Protein AF-A0A2U8DZY8-F1 (afdb_monomer)

pLDDT: mean 73.3, std 14.45, range [39.75, 92.0]

Sequence (173 aa):
MIWPTMLDVWLYDSQGEYRTDGIFAVVTPMLRQIENLMMMGWLVGPFLLFMGIARLVVIYARSSVRFPVISTRPFMASTMAVGLLANAVVLVTAFPFFSIATGAVIRPMGWFAFVLIWSLSAFLIGGMSGLYAITAERPRALCSFALICTATPFPLAIALIILAAEINGFKLD

Radius of gyration: 18.66 Å; Cα contacts (8 Å, |Δi|>4): 179; chains: 1; bounding box: 52×38×41 Å

Foldseek 3Di:
DCQVVQCQVVQAPPVSHGDPPDPCVVCNVVSVVVSVVVVVCLVVQVVLLVLLVVLVCVVVVPVPDDPVQLVVQVLLVQLQVLLVVLQVVLVVLLVVLLVDAAAAEDACPVVLVVLVVSLVVLLVRNVVSLVVCCVPHPPNSSSSSSNSSSNNSNSSSVVSNVVSCVVRNYHYD

Organism: NCBI:txid1796921

Structure (mmCIF, N/CA/C/O backbone):
data_AF-A0A2U8DZY8-F1
#
_entry.id   AF-A0A2U8DZY8-F1
#
loop_
_atom_site.group_PDB
_atom_site.id
_atom_site.type_symbol
_atom_site.label_atom_id
_atom_site.label_alt_id
_atom_site.label_comp_id
_atom_site.label_asym_id
_atom_site.label_entity_id
_atom_site.label_seq_id
_atom_site.pdbx_PDB_ins_code
_atom_site.Cartn_x
_atom_site.Cartn_y
_atom_site.Cartn_z
_atom_site.occupancy
_atom_site.B_iso_or_equiv
_atom_site.auth_seq_id
_atom_site.auth_comp_id
_atom_site.auth_asym_id
_atom_site.auth_atom_id
_atom_site.pdbx_PDB_model_num
ATOM 1 N N . MET A 1 1 ? 20.169 -5.819 -1.315 1.00 39.84 1 MET A N 1
ATOM 2 C CA . MET A 1 1 ? 19.638 -4.463 -1.061 1.00 39.84 1 MET A CA 1
ATOM 3 C C . MET A 1 1 ? 19.160 -3.914 -2.400 1.00 39.84 1 MET A C 1
ATOM 5 O O . MET A 1 1 ? 19.996 -3.505 -3.181 1.00 39.84 1 MET A O 1
ATOM 9 N N . ILE A 1 2 ? 17.866 -4.036 -2.718 1.00 46.72 2 ILE A N 1
ATOM 10 C CA . ILE A 1 2 ? 17.294 -3.747 -4.062 1.00 46.72 2 ILE A CA 1
ATOM 11 C C . ILE A 1 2 ? 16.607 -2.362 -4.102 1.00 46.72 2 ILE A C 1
ATOM 13 O O . ILE A 1 2 ? 16.233 -1.854 -5.152 1.00 46.72 2 ILE A O 1
ATOM 17 N N . TRP A 1 3 ? 16.458 -1.725 -2.938 1.00 39.75 3 TRP A N 1
ATOM 18 C CA . TRP A 1 3 ? 15.710 -0.480 -2.786 1.00 39.75 3 TRP A CA 1
ATOM 19 C C . TRP A 1 3 ? 16.457 0.828 -3.098 1.00 39.75 3 TRP A C 1
ATOM 21 O O . TRP A 1 3 ? 15.832 1.676 -3.727 1.00 39.75 3 TRP A O 1
ATOM 31 N N . PRO A 1 4 ? 17.746 1.020 -2.738 1.00 44.38 4 PRO A N 1
ATOM 32 C CA . PRO A 1 4 ? 18.457 2.261 -3.084 1.00 44.38 4 PRO A CA 1
ATOM 33 C C . PRO A 1 4 ? 18.433 2.506 -4.603 1.00 44.38 4 PRO A C 1
ATOM 35 O O . PRO A 1 4 ? 18.116 3.587 -5.083 1.00 44.38 4 PRO A O 1
ATOM 38 N N . THR A 1 5 ? 18.565 1.423 -5.372 1.00 51.44 5 THR A N 1
ATOM 39 C CA . THR A 1 5 ? 18.602 1.452 -6.835 1.00 51.44 5 THR A CA 1
ATOM 40 C C . THR A 1 5 ? 17.321 1.940 -7.512 1.00 51.44 5 THR A C 1
ATOM 42 O O . THR A 1 5 ? 17.407 2.401 -8.639 1.00 51.44 5 THR A O 1
ATOM 45 N N . MET A 1 6 ? 16.139 1.860 -6.886 1.00 51.34 6 MET A N 1
ATOM 46 C CA . MET A 1 6 ? 14.896 2.278 -7.560 1.00 51.34 6 MET A CA 1
ATOM 47 C C . MET A 1 6 ? 14.626 3.778 -7.486 1.00 51.34 6 MET A C 1
ATOM 49 O O . MET A 1 6 ? 13.884 4.266 -8.327 1.00 51.34 6 MET A O 1
ATOM 53 N N . LEU A 1 7 ? 15.172 4.493 -6.497 1.00 52.81 7 LEU A N 1
ATOM 54 C CA . LEU A 1 7 ? 15.113 5.960 -6.419 1.00 52.81 7 LEU A CA 1
ATOM 55 C C . LEU A 1 7 ? 16.377 6.601 -6.987 1.00 52.81 7 LEU A C 1
ATOM 57 O O . LEU A 1 7 ? 16.302 7.717 -7.501 1.00 52.81 7 LEU A O 1
ATOM 61 N N . ASP A 1 8 ? 17.489 5.865 -7.008 1.00 57.19 8 ASP A N 1
ATOM 62 C CA . ASP A 1 8 ? 18.712 6.310 -7.661 1.00 57.19 8 ASP A CA 1
ATOM 63 C C . ASP A 1 8 ? 18.486 6.634 -9.146 1.00 57.19 8 ASP A C 1
ATOM 65 O O . ASP A 1 8 ? 18.959 7.664 -9.606 1.00 57.19 8 ASP A O 1
ATOM 69 N N . VAL A 1 9 ? 17.676 5.870 -9.890 1.00 58.25 9 VAL A N 1
ATOM 70 C CA . VAL A 1 9 ? 17.393 6.197 -11.309 1.00 58.25 9 VAL A CA 1
ATOM 71 C C . VAL A 1 9 ? 16.536 7.469 -11.482 1.00 58.25 9 VAL A C 1
ATOM 73 O O . VAL A 1 9 ? 16.457 8.064 -12.560 1.00 58.25 9 VAL A O 1
ATOM 76 N N . TRP A 1 10 ? 15.901 7.938 -10.406 1.00 53.12 10 TRP A N 1
ATOM 77 C CA . TRP A 1 10 ? 15.126 9.182 -10.395 1.00 53.12 10 TRP A CA 1
ATOM 78 C C . TRP A 1 10 ? 15.973 10.381 -9.988 1.00 53.12 10 TRP A C 1
ATOM 80 O O . TRP A 1 10 ? 15.739 11.487 -10.475 1.00 53.12 10 TRP A O 1
ATOM 90 N N . LEU A 1 11 ? 16.925 10.169 -9.078 1.00 59.16 11 LEU A N 1
ATOM 91 C CA . LEU A 1 11 ? 17.824 11.198 -8.567 1.00 59.16 11 LEU A CA 1
ATOM 92 C C . LEU A 1 11 ? 19.029 11.400 -9.484 1.00 59.16 11 LEU A C 1
ATOM 94 O O . LEU A 1 11 ? 19.485 12.534 -9.618 1.00 59.16 11 LEU A O 1
ATOM 98 N N . TYR A 1 12 ? 19.502 10.333 -10.123 1.00 61.84 12 TYR A N 1
ATOM 99 C CA . TYR A 1 12 ? 20.752 10.287 -10.861 1.00 61.84 12 TYR A CA 1
ATOM 100 C C . TYR A 1 12 ? 20.529 9.953 -12.341 1.00 61.84 12 TYR A C 1
ATOM 102 O O . TYR A 1 12 ? 19.639 9.187 -12.710 1.00 61.84 12 TYR A O 1
ATOM 110 N N . ASP A 1 13 ? 21.311 10.579 -13.214 1.00 63.88 13 ASP A N 1
ATOM 111 C CA . ASP A 1 13 ? 21.339 10.286 -14.641 1.00 63.88 13 ASP A CA 1
ATOM 112 C C . ASP A 1 13 ? 22.145 8.999 -14.929 1.00 63.88 13 ASP A C 1
ATOM 114 O O . ASP A 1 13 ? 22.692 8.354 -14.033 1.00 63.88 13 ASP A O 1
ATOM 118 N N . SER A 1 14 ? 22.258 8.626 -16.206 1.00 66.00 14 SER A N 1
ATOM 119 C CA . SER A 1 14 ? 23.058 7.470 -16.637 1.00 66.00 14 SER A CA 1
ATOM 120 C C . SER A 1 14 ? 24.559 7.552 -16.308 1.00 66.00 14 SER A C 1
ATOM 122 O O . SER A 1 14 ? 25.242 6.533 -16.383 1.00 66.00 14 SER A O 1
ATOM 124 N N . GLN A 1 15 ? 25.083 8.732 -15.977 1.00 69.81 15 GLN A N 1
ATOM 125 C CA . GLN A 1 15 ? 26.458 8.965 -15.529 1.00 69.81 15 GLN A CA 1
ATOM 126 C C . GLN A 1 15 ? 26.593 9.001 -13.998 1.00 69.81 15 GLN A C 1
ATOM 128 O O . GLN A 1 15 ? 27.706 9.116 -13.487 1.00 69.81 15 GLN A O 1
ATOM 133 N N . GLY A 1 16 ? 25.490 8.851 -13.259 1.00 64.38 16 GLY A N 1
ATOM 134 C CA . GLY A 1 16 ? 25.482 8.911 -11.801 1.00 64.38 16 GLY A CA 1
ATOM 135 C C . GLY A 1 16 ? 25.494 10.338 -11.248 1.00 64.38 16 GLY A C 1
ATOM 136 O O . GLY A 1 16 ? 25.772 10.518 -10.062 1.00 64.38 16 GLY A O 1
ATOM 137 N N . GLU A 1 17 ? 25.199 11.353 -12.068 1.00 67.06 17 GLU A N 1
ATOM 138 C CA . GLU A 1 17 ? 25.079 12.743 -11.618 1.00 67.06 17 GLU A CA 1
ATOM 139 C C . GLU A 1 17 ? 23.631 13.123 -11.309 1.00 67.06 17 GLU A C 1
ATOM 141 O O . GLU A 1 17 ? 22.697 12.588 -11.897 1.00 67.06 17 GLU A O 1
ATOM 146 N N . TYR A 1 18 ? 23.420 14.067 -10.387 1.00 62.31 18 TYR A N 1
ATOM 147 C CA . TYR A 1 18 ? 22.069 14.487 -10.013 1.00 62.31 18 TYR A CA 1
ATOM 148 C C . TYR A 1 18 ? 21.327 15.135 -11.188 1.00 62.31 18 TYR A C 1
ATOM 150 O O . TYR A 1 18 ? 21.792 16.124 -11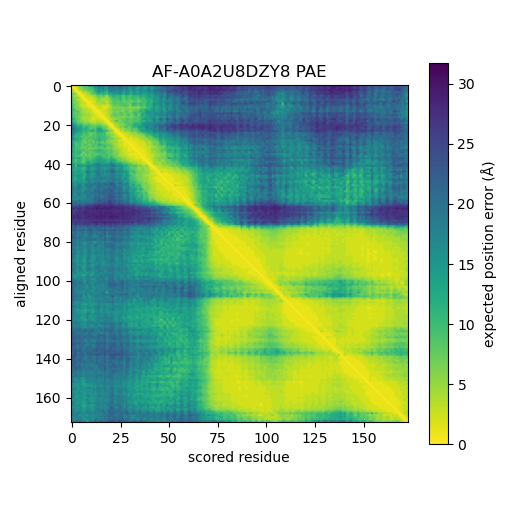.756 1.00 62.31 18 TYR A O 1
ATOM 158 N N . ARG A 1 19 ? 20.119 14.647 -11.493 1.00 59.81 19 ARG A N 1
ATOM 159 C CA . ARG A 1 19 ? 19.268 15.250 -12.529 1.00 59.81 19 ARG A CA 1
ATOM 160 C C . ARG A 1 19 ? 18.800 16.632 -12.077 1.00 59.81 19 ARG A C 1
ATOM 162 O O . ARG A 1 19 ? 18.069 16.769 -11.094 1.00 59.81 19 ARG A O 1
ATOM 169 N N . THR A 1 20 ? 19.219 17.662 -12.809 1.00 61.38 20 THR A N 1
ATOM 170 C CA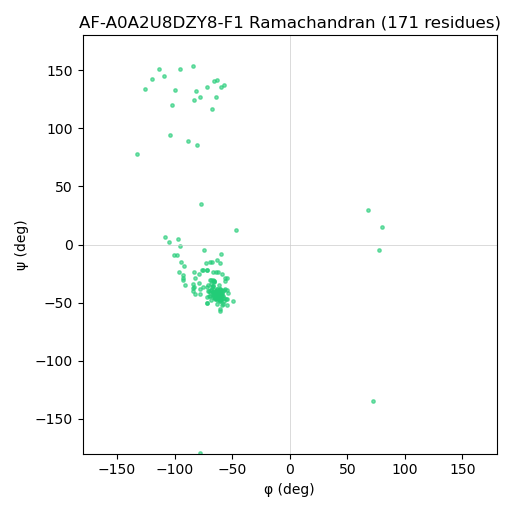 . THR A 1 20 ? 18.831 19.066 -12.572 1.00 61.38 20 THR A CA 1
ATOM 171 C C . THR A 1 20 ? 17.808 19.576 -13.591 1.00 61.38 20 THR A C 1
ATOM 173 O O . THR A 1 20 ? 17.361 20.720 -13.517 1.00 61.38 20 THR A O 1
ATOM 176 N N . ASP A 1 21 ? 17.380 18.714 -14.510 1.00 55.50 21 ASP A N 1
ATOM 177 C CA . ASP A 1 21 ? 16.554 19.079 -15.653 1.00 55.50 21 ASP A CA 1
ATOM 178 C C . ASP A 1 21 ? 15.071 19.265 -15.257 1.00 55.50 21 ASP A C 1
ATOM 180 O O . ASP A 1 21 ? 14.423 18.376 -14.697 1.00 55.50 21 ASP A O 1
ATOM 184 N N . GLY A 1 22 ? 14.484 20.415 -15.607 1.00 62.16 22 GLY A N 1
ATOM 185 C CA . GLY A 1 22 ? 13.040 20.668 -15.507 1.00 62.16 22 GLY A CA 1
ATOM 186 C C . GLY A 1 22 ? 12.504 20.842 -14.077 1.00 62.16 22 GLY A C 1
ATOM 187 O O . GLY A 1 22 ? 13.060 21.583 -13.272 1.00 62.16 22 GLY A O 1
ATOM 188 N N . ILE A 1 23 ? 11.379 20.186 -13.760 1.00 53.62 23 ILE A N 1
ATOM 189 C CA . ILE A 1 23 ? 10.680 20.291 -12.457 1.00 53.62 23 ILE A CA 1
ATOM 190 C C . ILE A 1 23 ? 11.513 19.668 -11.310 1.00 53.62 23 ILE A C 1
ATOM 192 O O . ILE A 1 23 ? 11.260 19.924 -10.131 1.00 53.62 23 ILE A O 1
ATOM 196 N N . PHE A 1 24 ? 12.544 18.882 -11.637 1.00 54.91 24 PHE A N 1
ATOM 197 C CA . PHE A 1 24 ? 13.308 18.103 -10.668 1.00 54.91 24 PHE A CA 1
ATOM 198 C C . PHE A 1 24 ? 14.165 18.947 -9.724 1.00 54.91 24 PHE A C 1
ATOM 200 O O . PHE A 1 24 ? 14.241 18.592 -8.558 1.00 54.91 24 PHE A O 1
ATOM 207 N N . ALA A 1 25 ? 14.676 20.119 -10.113 1.00 56.06 25 ALA A N 1
ATOM 208 C CA . ALA A 1 25 ? 15.467 20.962 -9.202 1.00 56.06 25 ALA A CA 1
ATOM 209 C C . ALA A 1 25 ? 14.745 21.306 -7.875 1.00 56.06 25 ALA A C 1
ATOM 211 O O . ALA A 1 25 ? 15.388 21.469 -6.838 1.00 56.06 25 ALA A O 1
ATOM 212 N N . VAL A 1 26 ? 13.407 21.367 -7.887 1.00 57.72 26 VAL A N 1
ATOM 213 C CA . VAL A 1 26 ? 12.573 21.627 -6.697 1.00 57.72 26 VAL A CA 1
ATOM 214 C C . VAL A 1 26 ? 12.117 20.328 -6.015 1.00 57.72 26 VAL A C 1
ATOM 216 O O . VAL A 1 26 ? 11.919 20.296 -4.802 1.00 57.72 26 VAL A O 1
ATOM 219 N N . VAL A 1 27 ? 11.966 19.241 -6.776 1.00 55.94 27 VAL A N 1
ATOM 220 C CA . VAL A 1 27 ? 11.367 17.975 -6.319 1.00 55.94 27 VAL A CA 1
ATOM 221 C C . VAL A 1 27 ? 12.410 16.981 -5.789 1.00 55.94 27 VAL A C 1
ATOM 223 O O . VAL A 1 27 ? 12.097 16.202 -4.892 1.00 55.94 27 VAL A O 1
ATOM 226 N N . THR A 1 28 ? 13.663 17.051 -6.246 1.00 59.03 28 THR A N 1
ATOM 227 C CA . THR A 1 28 ? 14.798 16.226 -5.788 1.00 59.03 28 THR A CA 1
ATOM 228 C C . THR A 1 28 ? 14.956 16.180 -4.258 1.00 59.03 28 THR A C 1
ATOM 230 O O . THR A 1 28 ? 15.038 15.075 -3.714 1.00 59.03 28 THR A O 1
ATOM 233 N N . PRO A 1 29 ? 14.941 17.303 -3.502 1.00 60.59 29 PRO A N 1
ATOM 234 C CA . PRO A 1 29 ? 15.031 17.237 -2.040 1.00 60.59 29 PRO A CA 1
ATOM 235 C C . PRO A 1 29 ? 13.811 16.560 -1.392 1.00 60.59 29 PRO A 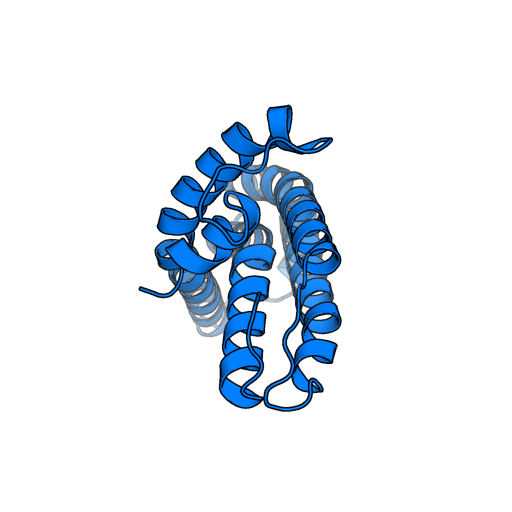C 1
ATOM 237 O O . PRO A 1 29 ? 13.962 15.865 -0.388 1.00 60.59 29 PRO A O 1
ATOM 240 N N . MET A 1 30 ? 12.617 16.707 -1.977 1.00 61.19 30 MET A N 1
ATOM 241 C CA . MET A 1 30 ? 11.396 16.034 -1.519 1.00 61.19 30 MET A CA 1
ATOM 242 C C . MET A 1 30 ? 11.450 14.524 -1.781 1.00 61.19 30 MET A C 1
ATOM 244 O O . MET A 1 30 ? 11.145 13.736 -0.889 1.00 61.19 30 MET A O 1
ATOM 248 N N . LEU A 1 31 ? 11.900 14.111 -2.969 1.00 58.34 31 LEU A N 1
ATOM 249 C CA . LEU A 1 31 ? 12.083 12.703 -3.331 1.00 58.34 31 LEU A CA 1
ATOM 250 C C . LEU A 1 31 ? 13.093 12.010 -2.420 1.00 58.34 31 LEU A C 1
ATOM 252 O O . LEU A 1 31 ? 12.849 10.890 -1.990 1.00 58.34 31 LEU A O 1
ATOM 256 N N . ARG A 1 32 ? 14.171 12.700 -2.040 1.00 62.56 32 ARG A N 1
ATOM 257 C CA . ARG A 1 32 ? 15.179 12.170 -1.113 1.00 62.56 32 ARG A CA 1
ATOM 258 C C . ARG A 1 32 ? 14.650 12.008 0.316 1.00 62.56 32 ARG A C 1
ATOM 260 O O . ARG A 1 32 ? 15.038 11.090 1.037 1.00 62.56 32 ARG A O 1
ATOM 267 N N . GLN A 1 33 ? 13.751 12.889 0.754 1.00 64.19 33 GLN A N 1
ATOM 268 C CA . GLN A 1 33 ? 13.052 12.704 2.030 1.00 64.19 33 GLN A CA 1
ATOM 269 C C . GLN A 1 33 ? 12.079 11.524 1.961 1.00 64.19 33 GLN A C 1
ATOM 271 O O . GLN A 1 33 ? 12.032 10.726 2.895 1.00 64.19 33 GLN A O 1
ATOM 276 N N . ILE A 1 34 ? 11.358 11.378 0.845 1.00 59.94 34 ILE A N 1
ATOM 277 C CA . ILE A 1 34 ? 10.451 10.252 0.597 1.00 59.94 34 ILE A CA 1
ATOM 278 C C . ILE A 1 34 ? 11.226 8.933 0.548 1.00 59.94 34 ILE A C 1
ATOM 280 O O . ILE A 1 34 ? 10.799 7.982 1.186 1.00 59.94 34 ILE A O 1
ATOM 284 N N . GLU A 1 35 ? 12.384 8.877 -0.109 1.00 60.44 35 GLU A N 1
ATOM 285 C CA . GLU A 1 35 ? 13.264 7.704 -0.144 1.00 60.44 35 GLU A CA 1
ATOM 286 C C . GLU A 1 35 ? 13.640 7.219 1.256 1.00 60.44 35 GLU A C 1
ATOM 288 O O . GLU A 1 35 ? 13.430 6.053 1.595 1.00 60.44 35 GLU A O 1
ATOM 293 N N . ASN A 1 36 ? 14.131 8.129 2.099 1.00 61.56 36 ASN A N 1
ATOM 294 C CA . ASN A 1 36 ? 14.487 7.809 3.479 1.00 61.56 36 ASN A CA 1
ATOM 295 C C . ASN A 1 36 ? 13.271 7.314 4.279 1.00 61.56 36 ASN A C 1
ATOM 297 O O . ASN A 1 36 ? 13.371 6.374 5.069 1.00 61.56 36 ASN A O 1
ATOM 301 N N . LEU A 1 37 ? 12.099 7.906 4.040 1.00 56.00 37 LEU A N 1
ATOM 302 C CA . LEU A 1 37 ? 10.847 7.512 4.684 1.00 56.00 37 LEU A CA 1
ATOM 303 C C . LEU A 1 37 ? 10.347 6.144 4.176 1.00 56.00 37 LEU A C 1
ATOM 305 O O . LEU A 1 37 ? 9.832 5.336 4.949 1.00 56.00 37 LEU A O 1
ATOM 309 N N . MET A 1 38 ? 10.557 5.838 2.895 1.00 52.78 38 MET A N 1
ATOM 310 C CA . MET A 1 38 ? 10.218 4.565 2.253 1.00 52.78 38 MET A CA 1
ATOM 311 C C . MET A 1 38 ? 11.140 3.423 2.684 1.00 52.78 38 MET A C 1
ATOM 313 O O . MET A 1 38 ? 10.659 2.308 2.909 1.00 52.78 38 MET A O 1
ATOM 317 N N . MET A 1 39 ? 12.433 3.696 2.888 1.00 56.50 39 MET A N 1
ATOM 318 C CA . MET A 1 39 ? 13.372 2.738 3.484 1.00 56.50 39 MET A CA 1
ATOM 319 C C . MET A 1 39 ? 12.995 2.358 4.921 1.00 56.50 39 MET A C 1
ATOM 321 O O . MET A 1 39 ? 13.334 1.266 5.374 1.00 56.50 39 MET A O 1
ATOM 325 N N . MET A 1 40 ? 12.249 3.202 5.634 1.00 52.81 40 MET A N 1
ATOM 326 C CA . MET A 1 40 ? 11.611 2.806 6.893 1.00 52.81 40 MET A CA 1
ATOM 327 C C . MET A 1 40 ? 10.270 2.093 6.660 1.00 52.81 40 MET A C 1
ATOM 329 O O . MET A 1 40 ? 9.945 1.127 7.352 1.00 52.81 40 MET A O 1
ATOM 333 N N . GLY A 1 41 ? 9.499 2.527 5.660 1.00 47.84 41 GLY A N 1
ATOM 334 C CA . GLY A 1 41 ? 8.165 2.014 5.351 1.00 47.84 41 GLY A CA 1
ATOM 335 C C . GLY A 1 41 ? 8.104 0.557 4.877 1.00 47.84 41 GLY A C 1
ATOM 336 O O . GLY A 1 41 ? 7.122 -0.115 5.182 1.00 47.84 41 GLY A O 1
ATOM 337 N N . TRP A 1 42 ? 9.119 0.026 4.183 1.00 51.81 42 TRP A N 1
ATOM 338 C CA . TRP A 1 42 ? 9.072 -1.351 3.647 1.00 51.81 42 TRP A CA 1
ATOM 339 C C . TRP A 1 42 ? 9.055 -2.442 4.731 1.00 51.81 42 TRP A C 1
ATOM 341 O O . TRP A 1 42 ? 8.456 -3.492 4.524 1.00 51.81 42 TRP A O 1
ATOM 351 N N . LEU A 1 43 ? 9.675 -2.197 5.890 1.00 57.88 43 LEU A N 1
ATOM 352 C CA . LEU A 1 43 ? 9.618 -3.101 7.046 1.00 57.88 43 LEU A CA 1
ATOM 353 C C . LEU A 1 43 ? 8.265 -3.002 7.756 1.00 57.88 43 LEU A C 1
ATOM 355 O O . LEU A 1 43 ? 7.718 -3.995 8.234 1.00 57.88 43 LEU A O 1
ATOM 359 N N . VAL A 1 44 ? 7.714 -1.791 7.809 1.00 53.28 44 VAL A N 1
ATOM 360 C CA . VAL A 1 44 ? 6.513 -1.481 8.586 1.00 53.28 44 VAL A CA 1
ATOM 361 C C . VAL A 1 44 ? 5.236 -1.831 7.814 1.00 53.28 44 VAL A C 1
ATOM 363 O O . VAL A 1 44 ? 4.286 -2.327 8.408 1.00 53.28 44 VAL A O 1
ATOM 366 N N . GLY A 1 45 ? 5.201 -1.633 6.496 1.00 57.09 45 GLY A N 1
ATOM 367 C CA . GLY A 1 45 ? 4.018 -1.810 5.648 1.00 57.09 45 GLY A CA 1
ATOM 368 C C . GLY A 1 45 ? 3.450 -3.235 5.654 1.00 57.09 45 GLY A C 1
ATOM 369 O O . GLY A 1 45 ? 2.292 -3.408 6.039 1.00 57.09 45 GLY A O 1
ATOM 370 N N . PRO A 1 46 ? 4.239 -4.268 5.299 1.00 57.66 46 PRO A N 1
ATOM 371 C CA . PRO A 1 46 ? 3.812 -5.661 5.378 1.00 57.66 46 PRO A CA 1
ATOM 372 C C . PRO A 1 46 ? 3.422 -6.049 6.804 1.00 57.66 46 PRO A C 1
ATOM 374 O O . PRO A 1 46 ? 2.391 -6.683 7.002 1.00 57.66 46 PRO A O 1
ATOM 377 N N . PHE A 1 47 ? 4.186 -5.613 7.812 1.00 62.72 47 PHE A N 1
ATOM 378 C CA . PHE A 1 47 ? 3.888 -5.897 9.216 1.00 62.72 47 PHE A CA 1
ATOM 379 C C . PHE A 1 47 ? 2.546 -5.298 9.660 1.00 62.72 47 PHE A C 1
ATOM 381 O O . PHE A 1 47 ? 1.752 -5.982 10.303 1.00 62.72 47 PHE A O 1
ATOM 388 N N . LEU A 1 48 ? 2.246 -4.055 9.268 1.00 58.00 48 LEU A N 1
ATOM 389 C CA . LEU A 1 48 ? 0.953 -3.415 9.509 1.00 58.00 48 LEU A CA 1
ATOM 390 C C . LEU A 1 48 ? -0.177 -4.155 8.789 1.00 58.00 48 LEU A C 1
ATOM 392 O O . LEU A 1 48 ? -1.224 -4.387 9.390 1.00 58.00 48 LEU A O 1
ATOM 396 N N . LEU A 1 49 ? 0.042 -4.573 7.541 1.00 58.78 49 LEU A N 1
ATOM 397 C CA . LEU A 1 49 ? -0.934 -5.318 6.744 1.00 58.78 49 LEU A CA 1
ATOM 398 C C . LEU A 1 49 ? -1.247 -6.679 7.394 1.00 58.78 49 LEU A C 1
ATOM 400 O O . LEU A 1 49 ? -2.416 -6.995 7.629 1.00 58.78 49 LEU A O 1
ATOM 404 N N . PHE A 1 50 ? -0.220 -7.432 7.802 1.00 68.12 50 PHE A N 1
ATOM 405 C CA . PHE A 1 50 ? -0.371 -8.683 8.551 1.00 68.12 50 PHE A CA 1
ATOM 406 C C . PHE A 1 50 ? -1.024 -8.470 9.918 1.00 68.12 50 PHE A C 1
ATOM 408 O O . PHE A 1 50 ? -1.910 -9.238 10.286 1.00 68.12 50 PHE A O 1
ATOM 415 N N . MET A 1 51 ? -0.666 -7.414 10.656 1.00 64.19 51 MET A N 1
ATOM 416 C CA . MET A 1 51 ? -1.332 -7.053 11.913 1.00 64.19 51 MET A CA 1
ATOM 417 C C . MET A 1 51 ? -2.818 -6.752 11.711 1.00 64.19 51 MET A C 1
ATOM 419 O O . MET A 1 51 ? -3.649 -7.138 12.538 1.00 64.19 51 MET A O 1
ATOM 423 N N . GLY A 1 52 ? -3.156 -6.059 10.623 1.00 62.25 52 GLY A N 1
ATOM 424 C CA . GLY A 1 52 ? -4.528 -5.780 10.238 1.00 62.25 52 GLY A CA 1
ATOM 425 C C . GLY A 1 52 ? -5.307 -7.071 9.989 1.00 62.25 52 GLY A C 1
ATOM 426 O O . GLY A 1 52 ? -6.322 -7.314 10.646 1.00 62.25 52 GLY A O 1
ATOM 427 N N . ILE A 1 53 ? -4.802 -7.926 9.097 1.00 66.81 53 ILE A N 1
ATOM 428 C CA . ILE A 1 53 ? -5.424 -9.217 8.771 1.00 66.81 53 ILE A CA 1
ATOM 429 C C . ILE A 1 53 ? -5.549 -10.091 10.023 1.00 66.81 53 ILE A C 1
ATOM 431 O O . ILE A 1 53 ? -6.626 -10.613 10.294 1.00 66.81 53 ILE A O 1
ATOM 435 N N . ALA A 1 54 ? -4.495 -10.200 10.836 1.00 64.75 54 ALA A N 1
ATOM 436 C CA . ALA A 1 54 ? -4.502 -10.989 12.065 1.00 64.75 54 ALA A CA 1
ATOM 437 C C . ALA A 1 54 ? -5.572 -10.504 13.054 1.00 64.75 54 ALA A C 1
ATOM 439 O O . ALA A 1 54 ? -6.301 -11.315 13.625 1.00 64.75 54 ALA A O 1
ATOM 440 N N . ARG A 1 55 ? -5.734 -9.184 13.226 1.00 62.19 55 ARG A N 1
ATOM 441 C CA . ARG A 1 55 ? -6.819 -8.629 14.052 1.00 62.19 55 ARG A CA 1
ATOM 442 C C . ARG A 1 55 ? -8.192 -8.961 13.488 1.00 62.19 55 ARG A C 1
ATOM 444 O O . ARG A 1 55 ? -9.087 -9.279 14.265 1.00 62.19 55 ARG A O 1
ATOM 451 N N . LEU A 1 56 ? -8.360 -8.910 12.171 1.00 63.56 56 LEU A N 1
ATOM 452 C CA . LEU A 1 56 ? -9.619 -9.251 11.519 1.00 63.56 56 LEU A CA 1
ATOM 453 C C . LEU A 1 56 ? -9.953 -10.736 11.728 1.00 63.56 56 LEU A C 1
ATOM 455 O O . LEU A 1 56 ? -11.045 -11.049 12.191 1.00 63.56 56 LEU A O 1
ATOM 459 N N . VAL A 1 57 ? -8.983 -11.633 11.533 1.00 68.38 57 VAL A N 1
ATOM 460 C CA . VAL A 1 57 ? -9.119 -13.071 11.818 1.00 68.38 57 VAL A CA 1
ATOM 461 C C . VAL A 1 57 ? -9.484 -13.315 13.284 1.00 68.38 57 VAL A C 1
ATOM 463 O O . VAL A 1 57 ? -10.410 -14.070 13.546 1.00 68.38 57 VAL A O 1
ATOM 466 N N . VAL A 1 58 ? -8.847 -12.640 14.248 1.00 67.31 58 VAL A N 1
ATOM 467 C CA . VAL A 1 58 ? -9.189 -12.770 15.681 1.00 67.31 58 VAL A CA 1
ATOM 468 C C . VAL A 1 58 ? -10.616 -12.295 15.980 1.00 67.31 58 VAL A C 1
ATOM 470 O O . VAL A 1 58 ? -11.312 -12.907 16.793 1.00 67.31 58 VAL A O 1
ATOM 473 N N . ILE A 1 59 ? -11.069 -11.217 15.336 1.00 63.47 59 ILE A N 1
ATOM 474 C CA . ILE A 1 59 ? -12.421 -10.671 15.517 1.00 63.47 59 ILE A CA 1
ATOM 475 C C . ILE A 1 59 ? -13.478 -11.599 14.915 1.00 63.47 59 ILE A C 1
ATOM 477 O O . ILE A 1 59 ? -14.518 -11.788 15.534 1.00 63.47 59 ILE A O 1
ATOM 481 N N . TYR A 1 60 ? -13.214 -12.189 13.748 1.00 60.56 60 TYR A N 1
ATOM 482 C CA . TYR A 1 60 ? -14.138 -13.115 13.090 1.00 60.56 60 TYR A CA 1
ATOM 483 C C . TYR A 1 60 ? -14.111 -14.525 13.698 1.00 60.56 60 TYR A C 1
ATOM 485 O O . TYR A 1 60 ? -15.154 -15.167 13.787 1.00 60.56 60 TYR A O 1
ATOM 493 N N . ALA A 1 61 ? -12.955 -14.989 14.181 1.00 63.09 61 ALA A N 1
ATOM 494 C CA . ALA A 1 61 ? -12.823 -16.254 14.905 1.00 63.09 61 ALA A CA 1
ATOM 495 C C . ALA A 1 61 ? -13.518 -16.204 16.276 1.00 63.09 61 ALA A C 1
ATOM 497 O O . ALA A 1 61 ? -14.046 -17.210 16.748 1.00 63.09 61 ALA A O 1
ATOM 498 N N . ARG A 1 62 ? -13.585 -15.023 16.907 1.00 59.38 62 ARG A N 1
ATOM 499 C CA . ARG A 1 62 ? -14.503 -14.761 18.021 1.00 59.38 62 ARG A CA 1
ATOM 500 C C . ARG A 1 62 ? -15.889 -14.458 17.457 1.00 59.38 62 ARG A C 1
ATOM 502 O O . ARG A 1 62 ? -16.263 -13.304 17.292 1.00 59.38 62 ARG A O 1
ATOM 509 N N . SER A 1 63 ? -16.655 -15.513 17.215 1.00 49.16 63 SER A N 1
ATOM 510 C CA . SER A 1 63 ? -18.038 -15.606 16.706 1.00 49.16 63 SER A CA 1
ATOM 511 C C . SER A 1 63 ? -19.122 -14.689 17.332 1.00 49.16 63 SER A C 1
ATOM 513 O O . SER A 1 63 ? -20.312 -14.872 17.082 1.00 49.16 63 SER A O 1
ATOM 515 N N . SER A 1 64 ? -18.765 -13.673 18.122 1.00 51.94 64 SER A N 1
ATOM 516 C CA . SER A 1 64 ? -19.669 -12.763 18.831 1.00 51.94 64 SER A CA 1
ATOM 517 C C . SER A 1 64 ? -19.932 -11.415 18.142 1.00 51.94 64 SER A C 1
ATOM 519 O O . SER A 1 64 ? -20.794 -10.668 18.608 1.00 51.94 64 SER A O 1
ATOM 521 N N . VAL A 1 65 ? -19.227 -11.046 17.064 1.00 51.53 65 VAL A N 1
ATOM 522 C CA . VAL A 1 65 ? -19.485 -9.767 16.367 1.00 51.53 65 VAL A CA 1
ATOM 523 C C . VAL A 1 65 ? -20.560 -9.968 15.302 1.00 51.53 65 VAL A C 1
ATOM 525 O O . VAL A 1 65 ? -20.282 -10.284 14.151 1.00 51.53 65 VAL A O 1
ATOM 528 N N . ARG A 1 66 ? -21.824 -9.798 15.700 1.00 52.59 66 ARG A N 1
ATOM 529 C CA . ARG A 1 66 ? -22.953 -9.776 14.763 1.00 52.59 66 ARG A CA 1
ATOM 530 C C . ARG A 1 66 ? -22.749 -8.632 13.747 1.00 52.59 66 ARG A C 1
ATOM 532 O O . ARG A 1 66 ? -22.456 -7.501 14.130 1.00 52.59 66 ARG A O 1
ATOM 539 N N . PHE A 1 67 ? -22.990 -8.912 12.466 1.00 50.38 67 PHE A N 1
ATOM 540 C CA . PHE A 1 67 ? -22.930 -7.976 11.331 1.00 50.38 67 PHE A CA 1
ATOM 541 C C . PHE A 1 67 ? -23.867 -6.729 11.331 1.00 50.38 67 PHE A C 1
ATOM 543 O O . PHE A 1 67 ? -23.620 -5.856 10.499 1.00 50.38 67 PHE A O 1
ATOM 550 N N . PRO A 1 68 ? -24.867 -6.512 12.229 1.00 49.12 68 PRO A N 1
ATOM 551 C CA . PRO A 1 68 ? -25.653 -5.259 12.246 1.00 49.12 68 PRO A CA 1
ATOM 552 C C . PRO A 1 68 ? -24.835 -3.995 12.559 1.00 49.12 68 PRO A C 1
ATOM 554 O O . PRO A 1 68 ? -25.303 -2.870 12.401 1.00 49.12 68 PRO A O 1
ATOM 557 N N . VAL A 1 69 ? -23.608 -4.191 13.032 1.00 51.44 69 VAL A N 1
ATOM 558 C CA . VAL A 1 69 ? -22.733 -3.195 13.644 1.00 51.44 69 VAL A CA 1
ATOM 559 C C . VAL A 1 69 ? -22.137 -2.183 12.645 1.00 51.44 69 VAL A C 1
ATOM 561 O O . VAL A 1 69 ? -21.656 -1.130 13.058 1.00 51.44 69 VAL A O 1
ATOM 564 N N . ILE A 1 70 ? -22.187 -2.466 11.340 1.00 52.62 70 ILE A N 1
ATOM 565 C CA . ILE A 1 70 ? -21.635 -1.581 10.299 1.00 52.62 70 ILE A CA 1
ATOM 566 C C . ILE A 1 70 ? -22.613 -0.444 9.944 1.00 52.62 70 ILE A C 1
ATOM 568 O O . ILE A 1 70 ? -22.170 0.653 9.623 1.00 52.62 70 ILE A O 1
ATOM 572 N N . SER A 1 71 ? -23.933 -0.645 10.078 1.00 52.62 71 SER A N 1
ATOM 573 C CA . SER A 1 71 ? -24.921 0.384 9.690 1.00 52.62 71 SER A CA 1
ATOM 574 C C . SER A 1 71 ? -24.978 1.592 10.636 1.00 52.62 71 SER A C 1
ATOM 576 O O . SER A 1 71 ? -25.398 2.669 10.227 1.00 52.62 71 SER A O 1
ATOM 578 N N . THR A 1 72 ? -24.521 1.449 11.885 1.00 60.84 72 THR A N 1
ATOM 579 C CA . THR A 1 72 ? -24.557 2.517 12.900 1.00 60.84 72 THR A CA 1
ATOM 580 C C . THR A 1 72 ? -23.243 3.290 13.028 1.00 60.84 72 THR A C 1
ATOM 582 O O . THR A 1 72 ? -23.118 4.129 13.918 1.00 60.84 72 THR A O 1
ATOM 585 N N . ARG A 1 73 ? -22.246 3.004 12.176 1.00 74.44 73 ARG A N 1
ATOM 586 C CA . ARG A 1 73 ? -20.866 3.508 12.310 1.00 74.44 73 ARG A CA 1
ATOM 587 C C . ARG A 1 73 ? -20.325 4.055 10.995 1.00 74.44 73 ARG A C 1
ATOM 589 O O . ARG A 1 73 ? -19.572 3.369 10.294 1.00 74.44 73 ARG A O 1
ATOM 596 N N . PRO A 1 74 ? -20.742 5.277 10.633 1.00 76.81 74 PRO A N 1
ATOM 597 C CA . PRO A 1 74 ? -20.464 5.838 9.322 1.00 76.81 74 PRO A CA 1
ATOM 598 C C . PRO A 1 74 ? -18.969 6.091 9.099 1.00 76.81 74 PRO A C 1
ATOM 600 O O . PRO A 1 74 ? -18.509 5.935 7.971 1.00 76.81 74 PRO A O 1
ATOM 603 N N . PHE A 1 75 ? -18.195 6.418 10.143 1.00 80.44 75 PHE A N 1
ATOM 604 C CA . PHE A 1 75 ? -16.771 6.739 9.994 1.00 80.44 75 PHE A CA 1
ATOM 605 C C . PHE A 1 75 ? -15.903 5.493 9.831 1.00 80.44 75 PHE A C 1
ATOM 607 O O . PHE A 1 75 ? -15.033 5.462 8.962 1.00 80.44 75 PHE A O 1
ATOM 614 N N . MET A 1 76 ? -16.151 4.429 10.602 1.00 84.38 76 MET A N 1
ATOM 615 C CA . MET A 1 76 ? -15.496 3.138 10.367 1.00 84.38 76 MET A CA 1
ATOM 616 C C . MET A 1 76 ? -15.825 2.594 8.970 1.00 84.38 76 MET A C 1
ATOM 618 O O . MET A 1 76 ? -14.923 2.139 8.265 1.00 84.38 76 MET A O 1
ATOM 622 N N . ALA A 1 77 ? -17.097 2.655 8.559 1.00 82.31 77 ALA A N 1
ATOM 623 C CA . ALA A 1 77 ? -17.529 2.167 7.253 1.00 82.31 77 ALA A CA 1
ATOM 624 C C . ALA A 1 77 ? -16.885 2.958 6.104 1.00 82.31 77 ALA A C 1
ATOM 626 O O . ALA A 1 77 ? -16.362 2.350 5.169 1.00 82.31 77 ALA A O 1
ATOM 627 N N . SER A 1 78 ? -16.859 4.293 6.191 1.00 83.44 78 SER A N 1
ATOM 628 C CA . SER A 1 78 ? -16.226 5.138 5.175 1.00 83.44 78 SER A CA 1
ATOM 629 C C . SER A 1 78 ? -14.718 4.905 5.100 1.00 83.44 78 SER A C 1
ATOM 631 O O . SER A 1 78 ? -14.189 4.724 4.007 1.00 83.44 78 SER A O 1
ATOM 633 N N . THR A 1 79 ? -14.038 4.804 6.244 1.00 88.81 79 THR A N 1
ATOM 634 C CA . THR A 1 79 ? -12.597 4.515 6.310 1.00 88.81 79 THR A CA 1
ATOM 635 C C . THR A 1 79 ? -12.271 3.175 5.646 1.00 88.81 79 THR A C 1
ATOM 637 O O . THR A 1 79 ? -11.360 3.094 4.821 1.00 88.81 79 THR A O 1
ATOM 640 N N . MET A 1 80 ? -13.033 2.119 5.965 1.00 87.94 80 MET A N 1
ATOM 641 C CA . MET A 1 80 ? -12.860 0.809 5.328 1.00 87.94 80 MET A CA 1
ATOM 642 C C . MET A 1 80 ? -13.131 0.876 3.828 1.00 87.94 80 MET A C 1
ATOM 644 O O . MET A 1 80 ? -12.350 0.324 3.059 1.00 87.94 80 MET A O 1
ATOM 648 N N . ALA A 1 81 ? -14.204 1.547 3.404 1.00 86.38 81 ALA A N 1
ATOM 649 C CA . ALA A 1 81 ? -14.550 1.670 1.993 1.00 86.38 81 ALA A CA 1
ATOM 650 C C . ALA A 1 81 ? -13.443 2.383 1.206 1.00 86.38 81 ALA A C 1
ATOM 652 O O . ALA A 1 81 ? -13.008 1.872 0.178 1.00 86.38 81 ALA A O 1
ATOM 653 N N . VAL A 1 82 ? -12.929 3.506 1.716 1.00 88.06 82 VAL A N 1
ATOM 654 C CA . VAL A 1 82 ? -11.820 4.249 1.097 1.00 88.06 82 VAL A CA 1
ATOM 655 C C . VAL A 1 82 ? -10.565 3.382 1.015 1.00 88.06 82 VAL A C 1
ATOM 657 O O . VAL A 1 82 ? -9.973 3.273 -0.056 1.00 88.06 82 VAL A O 1
ATOM 660 N N . GLY A 1 83 ? -10.181 2.718 2.110 1.00 90.31 83 GLY A N 1
ATOM 661 C CA . GLY A 1 83 ? -9.011 1.839 2.126 1.00 90.31 83 GLY A CA 1
ATOM 662 C C . GLY A 1 83 ? -9.137 0.668 1.146 1.00 90.31 83 GLY A C 1
ATOM 663 O O . GLY A 1 83 ? -8.208 0.391 0.390 1.00 90.31 83 GLY A O 1
ATOM 664 N N . LEU A 1 84 ? -10.290 -0.003 1.113 1.00 89.69 84 LEU A N 1
ATOM 665 C CA . LEU A 1 84 ? -10.539 -1.130 0.208 1.00 89.69 84 LEU A CA 1
ATOM 666 C C . LEU A 1 84 ? -10.569 -0.695 -1.258 1.00 89.69 84 LEU A C 1
ATOM 668 O O . LEU A 1 84 ? -9.930 -1.341 -2.085 1.00 89.69 84 LEU A O 1
ATOM 672 N N . LEU A 1 85 ? -11.250 0.408 -1.580 1.00 89.06 85 LEU A N 1
ATOM 673 C CA . LEU A 1 85 ? -11.270 0.964 -2.934 1.00 89.06 85 LEU A CA 1
ATOM 674 C C . LEU A 1 85 ? -9.868 1.366 -3.385 1.00 89.06 85 LEU A C 1
ATOM 676 O O . LEU A 1 85 ? -9.483 1.081 -4.516 1.00 89.06 85 LEU A O 1
ATOM 680 N N . ALA A 1 86 ? -9.080 1.975 -2.498 1.00 91.38 86 ALA A N 1
ATOM 681 C CA . ALA A 1 86 ? -7.728 2.384 -2.833 1.00 91.38 86 ALA A CA 1
ATOM 682 C C . ALA A 1 86 ? -6.830 1.186 -3.173 1.00 91.38 86 ALA A C 1
ATOM 684 O O . ALA A 1 86 ? -6.146 1.209 -4.196 1.00 91.38 86 ALA A O 1
ATOM 685 N N . ASN A 1 87 ? -6.890 0.120 -2.369 1.00 92.00 87 ASN A N 1
ATOM 686 C CA . ASN A 1 87 ? -6.172 -1.125 -2.645 1.00 92.00 87 ASN A CA 1
ATOM 687 C C . ASN A 1 87 ? -6.685 -1.827 -3.913 1.00 92.00 87 ASN A C 1
ATOM 689 O O . ASN A 1 87 ? -5.882 -2.339 -4.687 1.00 92.00 87 ASN A O 1
ATOM 693 N N . ALA A 1 88 ? -7.999 -1.830 -4.161 1.00 90.06 88 ALA A N 1
ATOM 694 C CA . ALA A 1 88 ? -8.579 -2.417 -5.368 1.00 90.06 88 ALA A CA 1
ATOM 695 C C . ALA A 1 88 ? -8.097 -1.700 -6.637 1.00 90.06 88 ALA A C 1
ATOM 697 O O . ALA A 1 88 ? -7.709 -2.356 -7.599 1.00 90.06 88 ALA A O 1
ATOM 698 N N . VAL A 1 89 ? -8.054 -0.364 -6.624 1.00 89.00 89 VAL A N 1
ATOM 699 C CA . VAL A 1 89 ? -7.505 0.422 -7.736 1.00 89.00 89 VAL A CA 1
ATOM 700 C C . VAL A 1 89 ? -6.036 0.081 -7.961 1.00 89.00 89 VAL A C 1
ATOM 702 O O . VAL A 1 89 ? -5.662 -0.190 -9.095 1.00 89.00 89 VAL A O 1
ATOM 705 N N . VAL A 1 90 ? -5.225 0.014 -6.900 1.00 91.25 90 VAL A N 1
ATOM 706 C CA . VAL A 1 90 ? -3.813 -0.389 -7.000 1.00 91.25 90 VAL A CA 1
ATOM 707 C C . VAL A 1 90 ? -3.655 -1.789 -7.602 1.00 91.25 90 VAL A C 1
ATOM 709 O O . VAL A 1 90 ? -2.812 -1.984 -8.471 1.00 91.25 90 VAL A O 1
ATOM 712 N N . LEU A 1 91 ? -4.473 -2.759 -7.189 1.00 89.75 91 LEU A N 1
ATOM 713 C CA . LEU A 1 91 ? -4.447 -4.115 -7.749 1.00 89.75 91 LEU A CA 1
ATOM 714 C C . LEU A 1 91 ? -4.787 -4.120 -9.243 1.00 89.75 91 LEU A C 1
ATOM 716 O O . LEU A 1 91 ? -4.076 -4.734 -10.037 1.00 89.75 91 LEU A O 1
ATOM 720 N N . VAL A 1 92 ? -5.849 -3.411 -9.634 1.00 88.19 92 VAL A N 1
ATOM 721 C CA . VAL A 1 92 ? -6.292 -3.327 -11.033 1.00 88.19 92 VAL A CA 1
ATOM 722 C C . VAL A 1 92 ? -5.243 -2.637 -11.899 1.00 88.19 92 VAL A C 1
ATOM 724 O O . VAL A 1 92 ? -4.955 -3.107 -12.997 1.00 88.19 92 VAL A O 1
ATOM 727 N N . THR A 1 93 ? -4.632 -1.554 -11.417 1.00 87.69 93 THR A N 1
ATOM 728 C CA . THR A 1 93 ? -3.603 -0.842 -12.181 1.00 87.69 93 THR A CA 1
ATOM 729 C C . THR A 1 93 ? -2.257 -1.558 -12.177 1.00 87.69 93 THR A C 1
ATOM 731 O O . THR A 1 93 ? -1.458 -1.305 -13.074 1.00 87.69 93 THR A O 1
ATOM 734 N N . ALA A 1 94 ? -1.980 -2.438 -11.211 1.00 88.06 94 ALA A N 1
ATOM 735 C CA . ALA A 1 94 ? -0.793 -3.294 -11.204 1.00 88.06 94 ALA A CA 1
ATOM 736 C C . ALA A 1 94 ? -0.932 -4.508 -12.141 1.00 88.06 94 ALA A C 1
ATOM 738 O O . ALA A 1 94 ? 0.071 -5.033 -12.619 1.00 88.06 94 ALA A O 1
ATOM 739 N N . PHE A 1 95 ? -2.157 -4.955 -12.435 1.00 83.81 95 PHE A N 1
ATOM 740 C CA . PHE A 1 95 ? -2.409 -6.157 -13.238 1.00 83.81 95 PHE A CA 1
ATOM 741 C C . PHE A 1 95 ? -1.708 -6.176 -14.615 1.00 83.81 95 PHE A C 1
ATOM 743 O O . PHE A 1 95 ? -1.129 -7.208 -14.960 1.00 83.81 95 PHE A O 1
ATOM 750 N N . PRO A 1 96 ? -1.651 -5.071 -15.389 1.00 87.06 96 PRO A N 1
ATOM 751 C CA . PRO A 1 96 ? -0.943 -5.047 -16.669 1.00 87.06 96 PRO A CA 1
ATOM 752 C C . PRO A 1 96 ? 0.549 -5.394 -16.569 1.00 87.06 96 PRO A C 1
ATOM 754 O O . PRO A 1 96 ? 1.113 -5.913 -17.532 1.00 87.06 96 PRO A O 1
ATOM 757 N N . PHE A 1 97 ? 1.190 -5.176 -15.412 1.00 84.56 97 PHE A N 1
ATOM 758 C CA . PHE A 1 97 ? 2.601 -5.524 -15.232 1.00 84.56 97 PHE A CA 1
ATOM 759 C C . PHE A 1 97 ? 2.846 -7.039 -15.265 1.00 84.56 97 PHE A C 1
ATOM 761 O O . PHE A 1 97 ? 3.925 -7.498 -15.640 1.00 84.56 97 PHE A O 1
ATOM 768 N N . PHE A 1 98 ? 1.819 -7.837 -14.967 1.00 87.06 98 PHE A N 1
ATOM 769 C CA . PHE A 1 98 ? 1.882 -9.291 -15.084 1.00 87.06 98 PHE A CA 1
ATOM 770 C C . PHE A 1 98 ? 1.821 -9.788 -16.537 1.00 87.06 98 PHE A C 1
ATOM 772 O O . PHE A 1 98 ? 2.004 -10.977 -16.769 1.00 87.06 98 PHE A O 1
ATOM 779 N N . SER A 1 99 ? 1.622 -8.906 -17.519 1.00 88.19 99 SER A N 1
ATOM 780 C CA . SER A 1 99 ? 1.616 -9.249 -18.953 1.00 88.19 99 SER A CA 1
ATOM 781 C C . SER A 1 99 ? 2.850 -8.744 -19.711 1.00 88.19 99 SER A C 1
ATOM 783 O O . SER A 1 99 ? 2.901 -8.817 -20.937 1.00 88.19 99 SER A O 1
ATOM 785 N N . ILE A 1 100 ? 3.839 -8.193 -19.004 1.00 83.12 100 ILE A N 1
ATOM 786 C CA . ILE A 1 100 ? 5.069 -7.678 -19.607 1.00 83.12 100 ILE A CA 1
ATOM 787 C C . ILE A 1 100 ? 5.950 -8.836 -20.092 1.00 83.12 100 ILE A C 1
ATOM 789 O O . ILE A 1 100 ? 6.181 -9.796 -19.360 1.00 83.12 100 ILE A O 1
ATOM 793 N N . ALA A 1 101 ? 6.501 -8.705 -21.301 1.00 82.56 101 ALA A N 1
ATOM 794 C CA . ALA A 1 101 ? 7.451 -9.666 -21.851 1.00 82.56 101 ALA A CA 1
ATOM 795 C C . ALA A 1 101 ? 8.774 -9.703 -21.064 1.00 82.56 101 ALA A C 1
ATOM 797 O O . ALA A 1 101 ? 9.324 -8.670 -20.675 1.00 82.56 101 ALA A O 1
ATOM 798 N N . THR A 1 102 ? 9.324 -10.902 -20.888 1.00 87.25 102 THR A N 1
ATOM 799 C CA . THR A 1 102 ? 10.604 -11.120 -20.206 1.00 87.25 102 THR A CA 1
ATOM 800 C C . THR A 1 102 ? 11.741 -10.339 -20.858 1.00 87.25 102 THR A C 1
ATOM 802 O O . THR A 1 102 ? 11.860 -10.290 -22.081 1.00 87.25 102 THR A O 1
ATOM 805 N N . GLY A 1 103 ? 12.590 -9.722 -20.035 1.00 78.94 103 GLY A N 1
ATOM 806 C CA . GLY A 1 103 ? 13.718 -8.913 -20.497 1.00 78.94 103 GLY A CA 1
ATOM 807 C C . GLY A 1 103 ? 13.351 -7.514 -20.999 1.00 78.94 103 GLY A C 1
ATOM 808 O O . GLY A 1 103 ? 14.261 -6.732 -21.276 1.00 78.94 103 GLY A O 1
ATOM 809 N N . ALA A 1 104 ? 12.061 -7.164 -21.078 1.00 75.50 104 ALA A N 1
ATOM 810 C CA . ALA A 1 104 ? 11.650 -5.793 -21.355 1.00 75.50 104 ALA A CA 1
ATOM 811 C C . ALA A 1 104 ? 12.122 -4.855 -20.233 1.00 75.50 104 ALA A C 1
ATOM 813 O O . ALA A 1 104 ? 12.112 -5.211 -19.052 1.00 75.50 104 ALA A O 1
ATOM 814 N N . VAL A 1 105 ? 12.542 -3.653 -20.618 1.00 78.88 105 VAL A N 1
ATOM 815 C CA . VAL A 1 105 ? 12.953 -2.590 -19.699 1.00 78.88 105 VAL A CA 1
ATOM 816 C C . VAL A 1 105 ? 11.808 -1.593 -19.615 1.00 78.88 105 VAL A C 1
ATOM 818 O O . VAL A 1 105 ? 11.389 -1.054 -20.641 1.00 78.88 105 VAL A O 1
ATOM 821 N N . ILE A 1 106 ? 11.257 -1.389 -18.419 1.00 75.38 106 ILE A N 1
ATOM 822 C CA . ILE A 1 106 ? 10.076 -0.544 -18.225 1.00 75.38 106 ILE A CA 1
ATOM 823 C C . ILE A 1 106 ? 10.349 0.516 -17.179 1.00 75.38 106 ILE A C 1
ATOM 825 O O . ILE A 1 106 ? 10.814 0.223 -16.083 1.00 75.38 106 ILE A O 1
ATOM 829 N N . ARG A 1 107 ? 9.950 1.738 -17.537 1.00 73.50 107 ARG A N 1
ATOM 830 C CA . ARG A 1 107 ? 9.949 2.919 -16.678 1.00 73.50 107 ARG A CA 1
ATOM 831 C C . ARG A 1 107 ? 8.518 3.212 -16.234 1.00 73.50 107 ARG A C 1
ATOM 833 O O . ARG A 1 107 ? 7.786 3.886 -16.965 1.00 73.50 107 ARG A O 1
ATOM 840 N N . PRO A 1 108 ? 8.065 2.741 -15.062 1.00 68.94 108 PRO A N 1
ATOM 841 C CA . PRO A 1 108 ? 6.692 2.944 -14.608 1.00 68.94 108 PRO A CA 1
ATOM 842 C C . PRO A 1 108 ? 6.451 4.363 -14.062 1.00 68.94 108 PRO A C 1
ATOM 844 O O . PRO A 1 108 ? 5.674 4.526 -13.124 1.00 68.94 108 PRO A O 1
ATOM 847 N N . MET A 1 109 ? 7.085 5.408 -14.618 1.00 65.31 109 MET A N 1
ATOM 848 C CA . MET A 1 109 ? 7.088 6.747 -14.010 1.00 65.31 109 MET A CA 1
ATOM 849 C C . MET A 1 109 ? 5.675 7.304 -13.796 1.00 65.31 109 MET A C 1
ATOM 851 O O . MET A 1 109 ? 5.335 7.749 -12.699 1.00 65.31 109 MET A O 1
ATOM 855 N N . GLY A 1 110 ? 4.830 7.230 -14.829 1.00 70.62 110 GLY A N 1
ATOM 856 C CA . GLY A 1 110 ? 3.443 7.696 -14.748 1.00 70.62 110 GLY A CA 1
ATOM 857 C C . GLY A 1 110 ? 2.589 6.855 -13.798 1.00 70.62 110 GLY A C 1
ATOM 858 O O . GLY A 1 110 ? 1.752 7.392 -13.077 1.00 70.62 110 GLY A O 1
ATOM 859 N N . TRP A 1 111 ? 2.839 5.545 -13.746 1.00 82.56 111 TRP A N 1
ATOM 860 C CA . TRP A 1 111 ? 2.117 4.638 -12.858 1.00 82.56 111 TRP A CA 1
ATOM 861 C C . TRP A 1 111 ? 2.483 4.869 -11.391 1.00 82.56 111 TRP A C 1
ATOM 863 O O . TRP A 1 111 ? 1.599 4.953 -10.543 1.00 82.56 111 TRP A O 1
ATOM 873 N N . PHE A 1 112 ? 3.769 5.035 -11.082 1.00 77.62 112 PHE A N 1
ATOM 874 C CA . PHE A 1 112 ? 4.225 5.254 -9.713 1.00 77.62 112 PHE A CA 1
ATOM 875 C C . PHE A 1 112 ? 3.735 6.598 -9.168 1.00 77.62 112 PHE A C 1
ATOM 877 O O . PHE A 1 112 ? 3.216 6.653 -8.054 1.00 77.62 112 PHE A O 1
ATOM 884 N N . ALA A 1 113 ? 3.815 7.669 -9.969 1.00 75.19 113 ALA A N 1
ATOM 885 C CA . ALA A 1 113 ? 3.259 8.971 -9.603 1.00 75.19 113 ALA A CA 1
ATOM 886 C C . ALA A 1 113 ? 1.744 8.890 -9.350 1.00 75.19 113 ALA A C 1
ATOM 888 O O . ALA A 1 113 ? 1.254 9.423 -8.353 1.00 75.19 113 ALA A O 1
ATOM 889 N N . PHE A 1 114 ? 1.011 8.167 -10.205 1.00 80.06 114 PHE A N 1
ATOM 890 C CA . PHE A 1 114 ? -0.412 7.898 -10.004 1.00 80.06 114 PHE A CA 1
ATOM 891 C C . PHE A 1 114 ? -0.670 7.178 -8.675 1.00 80.06 114 PHE A C 1
ATOM 893 O O . PHE A 1 114 ? -1.474 7.647 -7.871 1.00 80.06 114 PHE A O 1
ATOM 900 N N . VAL A 1 115 ? 0.040 6.080 -8.404 1.00 86.50 115 VAL A N 1
ATOM 901 C CA . VAL A 1 115 ? -0.102 5.306 -7.165 1.00 86.50 115 VAL A CA 1
ATOM 902 C C . VAL A 1 115 ? 0.236 6.149 -5.939 1.00 86.50 115 VAL A C 1
ATOM 904 O O . VAL A 1 115 ? -0.466 6.048 -4.934 1.00 86.50 115 VAL A O 1
ATOM 907 N N . LEU A 1 116 ? 1.272 6.986 -5.997 1.00 84.12 116 LEU A N 1
ATOM 908 C CA . LEU A 1 116 ? 1.667 7.861 -4.896 1.00 84.12 116 LEU A CA 1
ATOM 909 C C . LEU A 1 116 ? 0.570 8.886 -4.582 1.00 84.12 116 LEU A C 1
ATOM 911 O O . LEU A 1 116 ? 0.135 8.981 -3.435 1.00 84.12 116 LEU A O 1
ATOM 915 N N . ILE A 1 117 ? 0.077 9.606 -5.597 1.00 80.44 117 ILE A N 1
ATOM 916 C CA . ILE A 1 117 ? -1.005 10.593 -5.447 1.00 80.44 117 ILE A CA 1
ATOM 917 C C . ILE A 1 117 ? -2.275 9.914 -4.934 1.00 80.44 117 ILE A C 1
ATOM 919 O O . ILE A 1 117 ? -2.940 10.424 -4.029 1.00 80.44 117 ILE A O 1
ATOM 923 N N . TRP A 1 118 ? -2.602 8.745 -5.479 1.00 89.56 118 TRP A N 1
ATOM 924 C CA . TRP A 1 118 ? -3.780 7.981 -5.096 1.00 89.56 118 TRP A CA 1
ATOM 925 C C . TRP A 1 118 ? -3.700 7.486 -3.650 1.00 89.56 118 TRP A C 1
ATOM 927 O O . TRP A 1 118 ? -4.635 7.668 -2.873 1.00 89.56 118 TRP A O 1
ATOM 937 N N . SER A 1 119 ? -2.555 6.926 -3.260 1.00 89.88 119 SER A N 1
ATOM 938 C CA . SER A 1 119 ? -2.310 6.438 -1.900 1.00 89.88 119 SER A CA 1
ATOM 939 C C . SER A 1 119 ? -2.303 7.574 -0.886 1.00 89.88 119 SER A C 1
ATOM 941 O O . SER A 1 119 ? -2.886 7.434 0.186 1.00 89.88 119 SER A O 1
ATOM 943 N N . LEU A 1 120 ? -1.705 8.718 -1.232 1.00 88.56 120 LEU A N 1
ATOM 944 C CA . LEU A 1 120 ? -1.734 9.913 -0.395 1.00 88.56 120 LEU A CA 1
ATOM 945 C C . LEU A 1 120 ? -3.171 10.418 -0.222 1.00 88.56 120 LEU A C 1
ATOM 947 O O . LEU A 1 120 ? -3.589 10.714 0.892 1.00 88.56 120 LEU A O 1
ATOM 951 N N . SER A 1 121 ? -3.951 10.454 -1.304 1.00 87.19 121 SER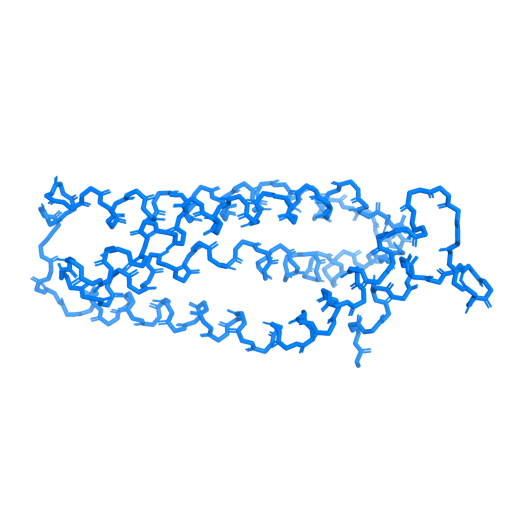 A N 1
ATOM 952 C CA . SER A 1 121 ? -5.358 10.869 -1.268 1.00 87.19 121 SER A CA 1
ATOM 953 C C . SER A 1 121 ? -6.201 9.930 -0.399 1.00 87.19 121 SER A C 1
ATOM 955 O O . SER A 1 121 ? -6.968 10.386 0.450 1.00 87.19 121 SER A O 1
ATOM 957 N N . ALA A 1 122 ? -6.015 8.615 -0.548 1.00 90.44 122 ALA A N 1
ATOM 958 C CA . ALA A 1 122 ? -6.671 7.603 0.274 1.00 90.44 122 ALA A CA 1
ATOM 959 C C . ALA A 1 122 ? -6.283 7.717 1.755 1.00 90.44 122 ALA A C 1
ATOM 961 O O . ALA A 1 122 ? -7.148 7.613 2.624 1.00 90.44 122 ALA A O 1
ATOM 962 N N . PHE A 1 123 ? -5.007 7.977 2.045 1.00 90.38 123 PHE A N 1
ATOM 963 C CA . PHE A 1 123 ? -4.519 8.180 3.404 1.00 90.38 123 PHE A CA 1
ATOM 964 C C . PHE A 1 123 ? -5.041 9.481 4.022 1.00 90.38 123 PHE A C 1
ATOM 966 O O . PHE A 1 123 ? -5.413 9.488 5.188 1.00 90.38 123 PHE A O 1
ATOM 973 N N . LEU A 1 124 ? -5.134 10.579 3.270 1.00 88.56 124 LEU A N 1
ATOM 974 C CA . LEU A 1 124 ? -5.673 11.837 3.792 1.00 88.56 124 LEU A CA 1
ATOM 975 C C . LEU A 1 124 ? -7.174 11.722 4.086 1.00 88.56 124 LEU A C 1
ATOM 977 O O . LEU A 1 124 ? -7.616 12.068 5.178 1.00 88.56 124 LEU A O 1
ATOM 981 N N . ILE A 1 125 ? -7.959 11.186 3.149 1.00 87.25 125 ILE A N 1
ATOM 982 C CA . ILE A 1 125 ? -9.418 11.062 3.299 1.00 87.25 125 ILE A CA 1
ATOM 983 C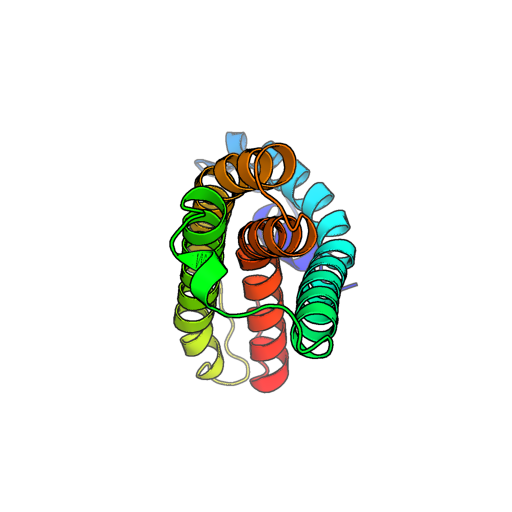 C . ILE A 1 125 ? -9.767 9.978 4.333 1.00 87.25 125 ILE A C 1
ATOM 985 O O . ILE A 1 125 ? -10.548 10.199 5.265 1.00 87.25 125 ILE A O 1
ATOM 989 N N . GLY A 1 126 ? -9.176 8.794 4.178 1.00 87.31 126 GLY A N 1
ATOM 990 C CA . GLY A 1 126 ? -9.428 7.634 5.024 1.00 87.31 126 GLY A CA 1
ATOM 991 C C . GLY A 1 126 ? -8.712 7.706 6.374 1.00 87.31 126 GLY A C 1
ATOM 992 O O . GLY A 1 126 ? -9.287 7.365 7.397 1.00 87.31 126 GLY A O 1
ATOM 993 N N . GLY A 1 127 ? -7.482 8.209 6.428 1.00 87.44 127 GLY A N 1
ATOM 994 C CA . GLY A 1 127 ? -6.723 8.324 7.675 1.00 87.44 127 GLY A CA 1
ATOM 995 C C . GLY A 1 127 ? -7.338 9.330 8.644 1.00 87.44 127 GLY A C 1
ATOM 996 O O . GLY A 1 127 ? -7.478 9.019 9.824 1.00 87.44 127 GLY A O 1
ATOM 997 N N . MET A 1 128 ? -7.791 10.496 8.164 1.00 88.31 128 MET A N 1
ATOM 998 C CA . MET A 1 128 ? -8.474 11.491 9.007 1.00 88.31 128 MET A CA 1
ATOM 999 C C . MET A 1 128 ? -9.771 10.931 9.613 1.00 88.31 128 MET A C 1
ATOM 1001 O O . MET A 1 128 ? -10.001 11.043 10.819 1.00 88.31 128 MET A O 1
ATOM 1005 N N . SER A 1 129 ? -10.598 10.275 8.792 1.00 85.75 129 SER A N 1
ATOM 1006 C CA . SER A 1 129 ? -11.834 9.627 9.252 1.00 85.75 129 SER A CA 1
ATOM 1007 C C . SER A 1 129 ? -11.557 8.426 10.165 1.00 85.75 129 SER A C 1
ATOM 1009 O O . SER A 1 129 ? -12.246 8.248 11.170 1.00 85.75 129 SER A O 1
ATOM 1011 N N . GLY A 1 130 ? -10.498 7.665 9.895 1.00 86.19 130 GLY A N 1
ATOM 1012 C CA . GLY A 1 130 ? -10.065 6.530 10.704 1.00 86.19 130 GLY A CA 1
ATOM 1013 C C . GLY A 1 130 ? -9.529 6.931 12.078 1.00 86.19 130 GLY A C 1
ATOM 1014 O O . GLY A 1 130 ? -9.841 6.272 13.070 1.00 86.19 130 GLY A O 1
ATOM 1015 N N . LEU A 1 131 ? -8.774 8.031 12.174 1.00 89.19 131 LEU A N 1
ATOM 1016 C CA . LEU A 1 131 ? -8.301 8.576 13.453 1.00 89.19 131 LEU A CA 1
ATOM 1017 C C . LEU A 1 131 ? -9.478 9.007 14.333 1.00 89.19 131 LEU A C 1
ATOM 1019 O O . LEU A 1 131 ? -9.508 8.698 15.529 1.00 89.19 131 LEU A O 1
ATOM 1023 N N . TYR A 1 132 ? -10.482 9.652 13.736 1.00 86.25 132 TYR A N 1
ATOM 1024 C CA . TYR A 1 132 ? -11.725 9.973 14.432 1.00 86.25 132 TYR A CA 1
ATOM 1025 C C . TYR A 1 132 ? -12.483 8.702 14.850 1.00 86.25 132 TYR A C 1
ATOM 1027 O O . TYR A 1 132 ? -12.866 8.564 16.010 1.00 86.25 132 TYR A O 1
ATOM 1035 N N . ALA A 1 133 ? -12.617 7.715 13.960 1.00 84.81 133 ALA A N 1
ATOM 1036 C CA . ALA A 1 133 ? -13.290 6.454 14.268 1.00 84.81 133 ALA A CA 1
ATOM 1037 C C . ALA A 1 133 ? -12.601 5.671 15.403 1.00 84.81 133 ALA A C 1
ATOM 1039 O O . ALA A 1 133 ? -13.272 5.032 16.207 1.00 84.81 133 ALA A O 1
ATOM 1040 N N . ILE A 1 134 ? -11.270 5.720 15.525 1.00 86.12 134 ILE A N 1
ATOM 1041 C CA . ILE A 1 134 ? -10.541 5.062 16.626 1.00 86.12 134 ILE A CA 1
ATOM 1042 C C . ILE A 1 134 ? -10.847 5.710 17.985 1.00 86.12 134 ILE A C 1
ATOM 1044 O O . ILE A 1 134 ? -10.892 5.010 19.005 1.00 86.12 134 ILE A O 1
ATOM 1048 N N . THR A 1 135 ? -11.028 7.033 18.017 1.00 86.31 135 THR A N 1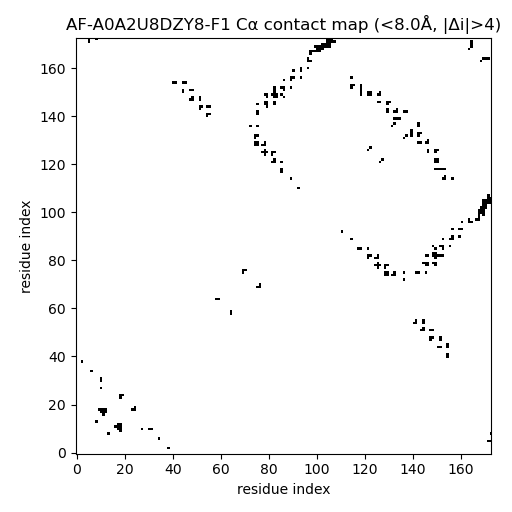
ATOM 1049 C CA . THR A 1 135 ? -11.295 7.765 19.262 1.00 86.31 135 THR A CA 1
ATOM 1050 C C . THR A 1 135 ? -12.770 7.699 19.656 1.00 86.31 135 THR A C 1
ATOM 1052 O O . THR A 1 135 ? -13.065 7.448 20.827 1.00 86.31 135 THR A O 1
ATOM 1055 N N . ALA A 1 136 ? -13.679 7.847 18.689 1.00 83.56 136 ALA A N 1
ATOM 1056 C CA . ALA A 1 136 ? -15.119 7.956 18.911 1.00 83.56 136 ALA A CA 1
ATOM 1057 C C . ALA A 1 136 ? -15.876 6.617 18.834 1.00 83.56 136 ALA A C 1
ATOM 1059 O O . ALA A 1 136 ? -16.871 6.434 19.537 1.00 83.56 136 ALA A O 1
ATOM 1060 N N . GLU A 1 137 ? -15.420 5.657 18.023 1.00 82.25 137 GLU A N 1
ATOM 1061 C CA . GLU A 1 137 ? -16.147 4.412 17.759 1.00 82.25 137 GLU A CA 1
ATOM 1062 C C . GLU A 1 137 ? -15.462 3.190 18.410 1.00 82.25 137 GLU A C 1
ATOM 1064 O O . GLU A 1 137 ? -14.240 3.064 18.524 1.00 82.25 137 GLU A O 1
ATOM 1069 N N . ARG A 1 138 ? -16.272 2.233 18.872 1.00 80.19 138 ARG A N 1
ATOM 1070 C CA . ARG A 1 138 ? -15.828 0.890 19.299 1.00 80.19 138 ARG A CA 1
ATOM 1071 C C . ARG A 1 138 ? -16.403 -0.130 18.331 1.00 80.19 138 ARG A C 1
ATOM 1073 O O . ARG A 1 138 ? -17.505 0.137 17.908 1.00 80.19 138 ARG A O 1
ATOM 1080 N N . PRO A 1 139 ? -15.787 -1.300 18.071 1.00 80.56 139 PRO A N 1
ATOM 1081 C CA . PRO A 1 139 ? -14.552 -1.766 18.668 1.00 80.56 139 PRO A CA 1
ATOM 1082 C C . PRO A 1 139 ? -13.347 -1.141 17.969 1.00 80.56 139 PRO A C 1
ATOM 1084 O O . PRO A 1 139 ? -13.206 -1.203 16.750 1.00 80.56 139 PRO A O 1
ATOM 1087 N N . ARG A 1 140 ? -12.421 -0.626 18.783 1.00 79.94 140 ARG A N 1
ATOM 1088 C CA . ARG A 1 140 ? -11.204 0.050 18.314 1.00 79.94 140 ARG A CA 1
ATOM 1089 C C . ARG A 1 140 ? -10.359 -0.817 17.386 1.00 79.94 140 ARG A C 1
ATOM 1091 O O . ARG A 1 140 ? -9.680 -0.287 16.523 1.00 79.94 140 ARG A O 1
ATOM 1098 N N . ALA A 1 141 ? -10.414 -2.141 17.540 1.00 79.00 141 ALA A N 1
ATOM 1099 C CA . ALA A 1 141 ? -9.672 -3.064 16.691 1.00 79.00 141 ALA A CA 1
ATOM 1100 C C . ALA A 1 141 ? -10.113 -3.007 15.215 1.00 79.00 141 ALA A C 1
ATOM 1102 O O . ALA A 1 141 ? -9.244 -3.034 14.346 1.00 79.00 141 ALA A O 1
ATOM 1103 N N . LEU A 1 142 ? -11.419 -2.858 14.937 1.00 80.19 142 LEU A N 1
ATOM 1104 C CA . LEU A 1 142 ? -11.929 -2.669 13.572 1.00 80.19 142 LEU A CA 1
ATOM 1105 C C . LEU A 1 142 ? -11.570 -1.282 13.030 1.00 80.19 142 LEU A C 1
ATOM 1107 O O . LEU A 1 142 ? -11.151 -1.174 11.885 1.00 80.19 142 LEU A O 1
ATOM 1111 N N . CYS A 1 143 ? -11.643 -0.235 13.856 1.00 82.06 143 CYS A N 1
ATOM 1112 C CA . CYS A 1 143 ? -11.231 1.110 13.444 1.00 82.06 143 CYS A CA 1
ATOM 1113 C C . CYS A 1 143 ? -9.723 1.175 13.136 1.00 82.06 143 CYS A C 1
ATOM 1115 O O . CYS A 1 143 ? -9.318 1.773 12.145 1.00 82.06 143 CYS A O 1
ATOM 1117 N N . SER A 1 144 ? -8.882 0.504 13.935 1.00 84.56 144 SER A N 1
ATOM 1118 C CA . SER A 1 144 ? -7.449 0.364 13.642 1.00 84.56 144 SER A CA 1
ATOM 1119 C C . SER A 1 144 ? -7.208 -0.393 12.340 1.00 84.56 144 SER A C 1
ATOM 1121 O O . SER A 1 144 ? -6.332 -0.005 11.579 1.00 84.56 144 SER A O 1
ATOM 1123 N N . PHE A 1 145 ? -7.970 -1.459 12.079 1.00 83.69 145 PHE A N 1
ATOM 1124 C CA . PHE A 1 145 ? -7.884 -2.189 10.816 1.00 83.69 145 PHE A CA 1
ATOM 1125 C C . PHE A 1 145 ? -8.230 -1.289 9.627 1.00 83.69 145 PHE A C 1
ATOM 1127 O O . PHE A 1 145 ? -7.460 -1.212 8.675 1.00 83.69 145 PHE A O 1
ATOM 1134 N N . ALA A 1 146 ? -9.346 -0.565 9.717 1.00 85.75 146 ALA A N 1
ATOM 1135 C CA . ALA A 1 146 ? -9.780 0.374 8.693 1.00 85.75 146 ALA A CA 1
ATOM 1136 C C . ALA A 1 146 ? -8.689 1.414 8.390 1.00 85.75 146 ALA A C 1
ATOM 1138 O O . ALA A 1 146 ? -8.344 1.633 7.231 1.00 85.75 146 ALA A O 1
ATOM 1139 N N . LEU A 1 147 ? -8.089 1.993 9.433 1.00 87.69 147 LEU A N 1
ATOM 1140 C CA . LEU A 1 147 ? -7.006 2.961 9.293 1.00 87.69 147 LEU A CA 1
ATOM 1141 C C . LEU A 1 147 ? -5.759 2.342 8.644 1.00 87.69 147 LEU A C 1
ATOM 1143 O O . LEU A 1 147 ? -5.194 2.931 7.726 1.00 87.69 147 LEU A O 1
ATOM 1147 N N . ILE A 1 148 ? -5.366 1.132 9.046 1.00 88.31 148 ILE A N 1
ATOM 1148 C CA . ILE A 1 148 ? -4.263 0.405 8.404 1.00 88.31 148 ILE A CA 1
ATOM 1149 C C . ILE A 1 148 ? -4.547 0.216 6.909 1.00 88.31 148 ILE A C 1
ATOM 1151 O O . ILE A 1 148 ? -3.687 0.529 6.089 1.00 88.31 148 ILE A O 1
ATOM 1155 N N . CYS A 1 149 ? -5.759 -0.204 6.532 1.00 88.31 149 CYS A N 1
ATOM 1156 C CA . CYS A 1 149 ? -6.136 -0.371 5.127 1.00 88.31 149 CYS A CA 1
ATOM 1157 C C . CYS A 1 149 ? -5.943 0.905 4.297 1.00 88.31 149 CYS A C 1
ATOM 1159 O O . CYS A 1 149 ? -5.603 0.808 3.123 1.00 88.31 149 CYS A O 1
ATOM 1161 N N . THR A 1 150 ? -6.094 2.095 4.879 1.00 91.69 150 THR A N 1
ATOM 1162 C CA . THR A 1 150 ? -5.871 3.361 4.154 1.00 91.69 150 THR A CA 1
ATOM 1163 C C . THR A 1 150 ? -4.391 3.689 3.930 1.00 91.69 150 THR A C 1
ATOM 1165 O O . THR A 1 150 ? -4.070 4.403 2.987 1.00 91.69 150 THR A O 1
ATOM 1168 N N . ALA A 1 151 ? -3.482 3.129 4.737 1.00 89.06 151 ALA A N 1
ATOM 1169 C CA . ALA A 1 151 ? -2.031 3.304 4.601 1.00 89.06 151 ALA A CA 1
ATOM 1170 C C . ALA A 1 151 ? -1.358 2.226 3.725 1.00 89.06 151 ALA A C 1
ATOM 1172 O O . ALA A 1 151 ? -0.245 2.411 3.242 1.00 89.06 151 ALA A O 1
ATOM 1173 N N . THR A 1 152 ? -2.028 1.091 3.511 1.00 90.75 152 THR A N 1
ATOM 1174 C CA . THR A 1 152 ? -1.515 -0.045 2.717 1.00 90.75 152 THR A CA 1
ATOM 1175 C C . THR A 1 152 ? -1.421 0.105 1.188 1.00 90.75 152 THR A C 1
ATOM 1177 O O . THR A 1 152 ? -0.605 -0.631 0.631 1.00 90.75 152 THR A O 1
ATOM 1180 N N . PRO A 1 153 ? -2.145 1.002 0.479 1.00 90.25 153 PRO A N 1
ATOM 1181 C CA . PRO A 1 153 ? -2.143 1.001 -0.989 1.00 90.25 153 PRO A CA 1
ATOM 1182 C C . PRO A 1 153 ? -0.749 1.174 -1.607 1.00 90.25 153 PRO A C 1
ATOM 1184 O O . PRO A 1 153 ? -0.402 0.477 -2.556 1.00 90.25 153 PRO A O 1
ATOM 1187 N N . PHE A 1 154 ? 0.083 2.044 -1.033 1.00 87.50 154 PHE A N 1
ATOM 1188 C CA . PHE A 1 154 ? 1.428 2.298 -1.546 1.00 87.50 154 PHE A CA 1
ATOM 1189 C C . PHE A 1 154 ? 2.402 1.126 -1.301 1.00 87.50 154 PHE A C 1
ATOM 1191 O O . PHE A 1 154 ? 3.004 0.649 -2.264 1.00 87.50 154 PHE A O 1
ATOM 1198 N N . PRO A 1 155 ? 2.521 0.577 -0.071 1.00 86.12 155 PRO A N 1
ATOM 1199 C CA . PRO A 1 155 ? 3.253 -0.671 0.154 1.00 86.12 155 PRO A CA 1
ATOM 1200 C C . PRO A 1 155 ? 2.777 -1.836 -0.723 1.00 86.12 155 PRO A C 1
ATOM 1202 O O . PRO A 1 155 ? 3.598 -2.612 -1.209 1.00 86.12 155 PRO A O 1
ATOM 1205 N N . LEU A 1 156 ? 1.462 -1.958 -0.938 1.00 88.19 156 LEU A N 1
ATOM 1206 C CA . LEU A 1 156 ? 0.886 -3.010 -1.771 1.00 88.19 156 LEU A CA 1
ATOM 1207 C C . LEU A 1 156 ? 1.311 -2.861 -3.236 1.00 88.19 156 LEU A C 1
ATOM 1209 O O . LEU A 1 156 ? 1.749 -3.834 -3.841 1.00 88.19 156 LEU A O 1
ATOM 1213 N N . ALA A 1 157 ? 1.227 -1.653 -3.794 1.00 87.69 157 ALA A N 1
ATOM 1214 C CA . ALA A 1 157 ? 1.656 -1.355 -5.160 1.00 87.69 157 ALA A CA 1
ATOM 1215 C C . ALA A 1 157 ? 3.109 -1.766 -5.420 1.00 87.69 157 ALA A C 1
ATOM 1217 O O . ALA A 1 157 ? 3.415 -2.420 -6.415 1.00 87.69 157 ALA A O 1
ATOM 1218 N N . ILE A 1 158 ? 3.993 -1.409 -4.494 1.00 85.25 158 ILE A N 1
ATOM 1219 C CA . ILE A 1 158 ? 5.405 -1.779 -4.536 1.00 85.25 158 ILE A CA 1
ATOM 1220 C C . ILE A 1 158 ? 5.562 -3.297 -4.553 1.00 85.25 158 ILE A C 1
ATOM 1222 O O . ILE A 1 158 ? 6.261 -3.835 -5.409 1.00 85.25 158 ILE A O 1
ATOM 1226 N N . ALA A 1 159 ? 4.918 -3.985 -3.606 1.00 85.56 159 ALA A N 1
ATOM 1227 C CA . ALA A 1 159 ? 5.019 -5.433 -3.494 1.00 85.56 159 ALA A CA 1
ATOM 1228 C C . ALA A 1 159 ? 4.538 -6.125 -4.777 1.00 85.56 159 ALA A C 1
ATOM 1230 O O . ALA A 1 159 ? 5.165 -7.077 -5.230 1.00 85.56 159 ALA A O 1
ATOM 1231 N N . LEU A 1 160 ? 3.471 -5.611 -5.397 1.00 87.81 160 LEU A N 1
ATOM 1232 C CA . LEU A 1 160 ? 2.944 -6.125 -6.660 1.00 87.81 160 LEU A CA 1
ATOM 1233 C C . LEU A 1 160 ? 3.901 -5.910 -7.831 1.00 87.81 160 LEU A C 1
ATOM 1235 O O . LEU A 1 160 ? 4.049 -6.817 -8.642 1.00 87.81 160 LEU A O 1
ATOM 1239 N N . ILE A 1 161 ? 4.565 -4.755 -7.922 1.00 86.38 161 ILE A N 1
ATOM 1240 C CA . ILE A 1 161 ? 5.562 -4.515 -8.974 1.00 86.38 161 ILE A CA 1
ATOM 1241 C C . ILE A 1 161 ? 6.776 -5.422 -8.810 1.00 86.38 161 ILE A C 1
ATOM 1243 O O . ILE A 1 161 ? 7.233 -5.988 -9.800 1.00 86.38 161 ILE A O 1
ATOM 1247 N N . ILE A 1 162 ? 7.287 -5.580 -7.586 1.00 84.88 162 ILE A N 1
ATOM 1248 C CA . ILE A 1 162 ? 8.421 -6.475 -7.319 1.00 84.88 162 ILE A CA 1
ATOM 1249 C C . ILE A 1 162 ? 8.034 -7.909 -7.681 1.00 84.88 162 ILE A C 1
ATOM 1251 O O . ILE A 1 162 ? 8.759 -8.572 -8.414 1.00 84.88 162 ILE A O 1
ATOM 1255 N N . LEU A 1 163 ? 6.853 -8.353 -7.248 1.00 85.62 163 LEU A N 1
ATOM 1256 C CA . LEU A 1 163 ? 6.337 -9.677 -7.575 1.00 85.62 163 LEU A CA 1
ATOM 1257 C C . LEU A 1 163 ? 6.167 -9.871 -9.090 1.00 85.62 163 LEU A C 1
ATOM 1259 O O . LEU A 1 163 ? 6.531 -10.916 -9.622 1.00 85.62 163 LEU A O 1
ATOM 1263 N N . ALA A 1 164 ? 5.643 -8.872 -9.803 1.00 85.88 164 ALA A N 1
ATOM 1264 C CA . ALA A 1 164 ? 5.507 -8.925 -11.255 1.00 85.88 164 ALA A CA 1
ATOM 1265 C C . ALA A 1 164 ? 6.877 -8.996 -11.949 1.00 85.88 164 ALA A C 1
ATOM 1267 O O . ALA A 1 164 ? 7.041 -9.770 -12.891 1.00 85.88 164 ALA A O 1
ATOM 1268 N N . ALA A 1 165 ? 7.862 -8.232 -11.468 1.00 84.56 165 ALA A N 1
ATOM 1269 C CA . ALA A 1 165 ? 9.225 -8.247 -11.991 1.00 84.56 165 ALA A CA 1
ATOM 1270 C C . ALA A 1 165 ? 9.901 -9.607 -11.767 1.00 84.56 165 ALA A C 1
ATOM 1272 O O . ALA A 1 165 ? 10.543 -10.123 -12.680 1.00 84.56 165 ALA A O 1
ATOM 1273 N N . GLU A 1 166 ? 9.711 -10.220 -10.597 1.00 86.25 166 GLU A N 1
ATOM 1274 C CA . GLU A 1 166 ? 10.238 -11.553 -10.284 1.00 86.25 166 GLU A CA 1
ATOM 1275 C C . GLU A 1 166 ? 9.585 -12.657 -11.125 1.00 86.25 166 GLU A C 1
ATOM 1277 O O . GLU A 1 166 ? 10.282 -13.548 -11.606 1.00 86.25 166 GLU A O 1
ATOM 1282 N N . ILE A 1 167 ? 8.267 -12.595 -11.343 1.00 87.69 167 ILE A N 1
ATOM 1283 C CA . ILE A 1 167 ? 7.536 -13.611 -12.116 1.00 87.69 167 ILE A CA 1
ATOM 1284 C C . ILE A 1 167 ? 7.846 -13.513 -13.613 1.00 87.69 167 ILE A C 1
ATOM 1286 O O . ILE A 1 167 ? 8.086 -14.532 -14.258 1.00 87.69 167 ILE A O 1
ATOM 1290 N N . ASN A 1 168 ? 7.847 -12.303 -14.177 1.00 86.31 168 ASN A N 1
ATOM 1291 C CA . ASN A 1 168 ? 7.997 -12.109 -15.621 1.00 86.31 168 ASN A CA 1
ATOM 1292 C C . ASN A 1 168 ? 9.438 -11.850 -16.066 1.00 86.31 168 ASN A C 1
ATOM 1294 O O . ASN A 1 168 ? 9.724 -11.931 -17.260 1.00 86.31 168 ASN A O 1
ATOM 1298 N N . GLY A 1 169 ? 10.350 -11.529 -15.148 1.00 81.62 169 GLY A N 1
ATOM 1299 C CA . GLY A 1 169 ? 11.754 -11.261 -15.457 1.00 81.62 169 GLY A CA 1
ATOM 1300 C C . GLY A 1 169 ? 11.979 -9.981 -16.268 1.00 81.62 169 GLY A C 1
ATOM 1301 O O . GLY A 1 169 ? 12.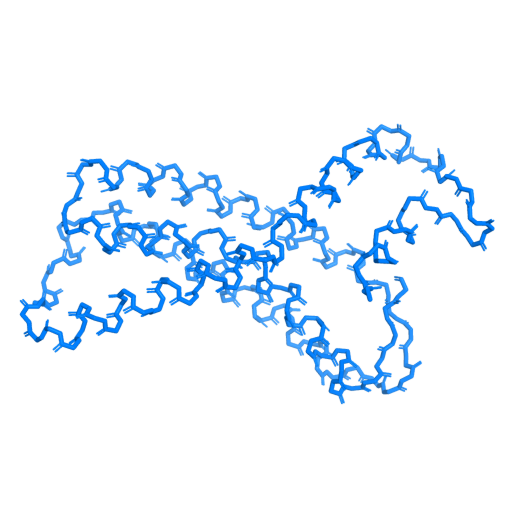914 -9.920 -17.070 1.00 81.62 169 GLY A O 1
ATOM 1302 N N . PHE A 1 170 ? 11.117 -8.972 -16.119 1.00 79.75 170 PHE A N 1
ATOM 1303 C CA . PHE A 1 170 ? 11.359 -7.641 -16.683 1.00 79.75 170 PHE A CA 1
ATOM 1304 C C . PHE A 1 170 ? 12.233 -6.805 -15.745 1.00 79.75 170 PHE A C 1
ATOM 1306 O O . PHE A 1 170 ? 12.260 -7.024 -14.534 1.00 79.75 170 PHE A O 1
ATOM 1313 N N . LYS A 1 171 ? 12.965 -5.842 -16.309 1.00 78.25 171 LYS A N 1
ATOM 1314 C CA . LYS A 1 171 ? 13.833 -4.947 -15.539 1.00 78.25 171 LYS A CA 1
ATOM 1315 C C . LYS A 1 171 ? 13.135 -3.612 -15.318 1.00 78.25 171 LYS A C 1
ATOM 1317 O O . LYS A 1 171 ? 12.578 -3.035 -16.252 1.00 78.25 171 LYS A O 1
ATOM 1322 N N . LEU A 1 172 ? 13.173 -3.152 -14.074 1.00 71.94 172 LEU A N 1
ATOM 1323 C CA . LEU A 1 172 ? 12.781 -1.799 -13.708 1.00 71.94 172 LEU A CA 1
ATOM 1324 C C . LEU A 1 172 ? 13.979 -0.889 -13.965 1.00 71.94 172 LEU A C 1
ATOM 1326 O O . LEU A 1 172 ? 15.074 -1.178 -13.482 1.00 71.94 172 LEU A O 1
ATOM 1330 N N . ASP A 1 173 ? 13.740 0.139 -14.770 1.00 66.88 173 ASP A N 1
ATOM 1331 C CA . ASP A 1 173 ? 14.669 1.232 -15.064 1.00 6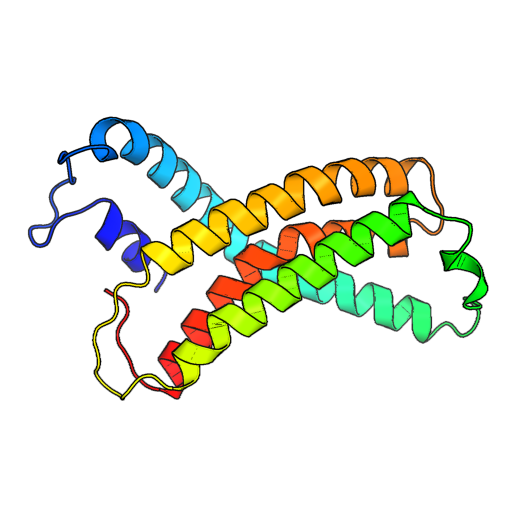6.88 173 ASP A CA 1
ATOM 1332 C C . ASP A 1 173 ? 14.132 2.490 -14.390 1.00 66.88 173 ASP A C 1
ATOM 1334 O O . ASP A 1 173 ? 12.927 2.804 -14.565 1.00 66.88 173 ASP A O 1
#

Solvent-accessible surface area (backbone atoms only — not comparable to full-atom values): 9198 Å² total; per-residue (Å²): 135,75,63,69,64,68,53,42,63,71,47,24,46,100,85,69,46,73,53,63,68,78,76,32,66,74,42,51,68,54,52,54,53,48,50,59,52,46,72,53,37,66,68,47,39,60,52,47,52,51,52,32,52,51,51,50,51,55,50,62,71,46,83,76,73,66,80,76,63,57,83,81,31,68,41,43,45,50,8,34,50,37,9,51,51,43,37,51,50,36,52,62,70,48,50,65,54,72,70,47,59,63,68,42,75,44,66,60,61,71,56,52,53,48,45,49,55,50,28,50,50,25,26,57,61,10,33,56,35,12,56,49,17,41,74,77,42,80,63,43,70,59,16,49,31,20,29,44,39,10,64,39,25,48,54,48,43,52,53,52,52,53,50,26,29,69,73,37,48,34,43,83,93

Secondary structure (DSSP, 8-state):
--SHHHHHHHHB-TTSPBP-STTHHHHHHHHHHHHHHHHHHHHHHHHHHHHHHHHHHHHHHSTT--GGGGTT-HHHHHHHHHHHHHHHHHHHHHGGGGGPPTT-EE--HHHHHHHHHHHHHHHHHHHHHHHHHHHHSS-HHHHHHHHHHHHSHHHHHHHHHHHHHHHH-PEE-

Mean predicted aligne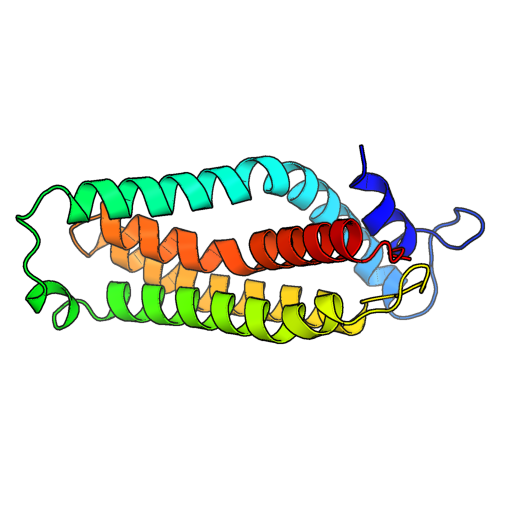d error: 12.2 Å